Protein AF-A0AAW2S080-F1 (afdb_monomer)

pLDDT: mean 73.16, std 17.66, range [33.09, 94.81]

Structure (mmCIF, N/CA/C/O backbone):
data_AF-A0AAW2S080-F1
#
_entry.id   AF-A0AAW2S080-F1
#
loop_
_atom_site.group_PDB
_atom_site.id
_atom_site.type_symbol
_atom_site.label_atom_id
_atom_site.label_alt_id
_atom_site.label_comp_id
_atom_site.label_asym_id
_atom_site.label_entity_id
_atom_site.label_seq_id
_atom_site.pdbx_PDB_ins_code
_atom_site.Cartn_x
_atom_site.Cartn_y
_atom_site.Cartn_z
_atom_site.occupancy
_atom_site.B_iso_or_equiv
_atom_site.auth_seq_id
_atom_site.auth_comp_id
_atom_site.auth_asym_id
_atom_site.auth_atom_id
_atom_site.pdbx_PDB_model_num
ATOM 1 N N . MET A 1 1 ? 26.039 -5.463 -7.844 1.00 36.31 1 MET A N 1
ATOM 2 C CA . MET A 1 1 ? 25.569 -4.476 -6.851 1.00 36.31 1 MET A CA 1
ATOM 3 C C . MET A 1 1 ? 24.108 -4.813 -6.584 1.00 36.31 1 MET A C 1
ATOM 5 O O . MET A 1 1 ? 23.301 -4.677 -7.491 1.00 36.31 1 MET A O 1
ATOM 9 N N . MET A 1 2 ? 23.813 -5.440 -5.446 1.00 33.09 2 MET A N 1
ATOM 10 C CA . MET A 1 2 ? 22.484 -5.972 -5.121 1.00 33.09 2 MET A CA 1
ATOM 11 C C . MET A 1 2 ? 21.673 -4.838 -4.490 1.00 33.09 2 MET A C 1
ATOM 13 O O . MET A 1 2 ? 22.054 -4.340 -3.435 1.00 33.09 2 MET A O 1
ATOM 17 N N . THR A 1 3 ? 20.635 -4.359 -5.171 1.00 40.09 3 THR A N 1
ATOM 18 C CA . THR A 1 3 ? 19.761 -3.309 -4.638 1.00 40.09 3 THR A CA 1
ATOM 19 C C . THR A 1 3 ? 18.864 -3.931 -3.571 1.00 40.09 3 THR A C 1
ATOM 21 O O . THR A 1 3 ? 18.019 -4.764 -3.891 1.00 40.09 3 THR A O 1
ATOM 24 N N . ASP A 1 4 ? 19.071 -3.559 -2.309 1.00 42.16 4 ASP A N 1
ATOM 25 C CA . ASP A 1 4 ? 18.170 -3.906 -1.210 1.00 42.16 4 ASP A CA 1
ATOM 26 C C . ASP A 1 4 ? 16.814 -3.226 -1.457 1.00 42.16 4 ASP A C 1
ATOM 28 O O . ASP A 1 4 ? 16.707 -1.998 -1.451 1.00 42.16 4 ASP A O 1
ATOM 32 N N . TYR A 1 5 ? 15.769 -4.012 -1.719 1.00 42.38 5 TYR A N 1
ATOM 33 C CA . TYR A 1 5 ? 14.404 -3.495 -1.786 1.00 42.38 5 TYR A CA 1
ATOM 34 C C . TYR A 1 5 ? 13.850 -3.395 -0.360 1.00 42.38 5 TYR A C 1
ATOM 36 O O . TYR A 1 5 ? 13.701 -4.402 0.334 1.00 42.38 5 TYR A O 1
ATOM 44 N N . ALA A 1 6 ? 13.556 -2.175 0.090 1.00 47.69 6 ALA A N 1
ATOM 45 C CA . ALA A 1 6 ? 13.002 -1.928 1.415 1.00 47.69 6 ALA A CA 1
ATOM 46 C C . ALA A 1 6 ? 11.558 -2.453 1.512 1.00 47.69 6 ALA A C 1
ATOM 48 O O . ALA A 1 6 ? 10.692 -2.077 0.723 1.00 47.69 6 ALA A O 1
ATOM 49 N N . GLN A 1 7 ? 11.288 -3.304 2.504 1.00 49.09 7 GLN A N 1
ATOM 50 C CA . GLN A 1 7 ? 9.924 -3.634 2.917 1.00 49.09 7 GLN A CA 1
ATOM 51 C C . GLN A 1 7 ? 9.381 -2.480 3.763 1.00 49.09 7 GLN A C 1
ATOM 53 O O . GLN A 1 7 ? 10.008 -2.103 4.755 1.00 49.09 7 GLN A O 1
ATOM 58 N N . GLN A 1 8 ? 8.227 -1.924 3.390 1.00 58.91 8 GLN A N 1
ATOM 59 C CA . GLN A 1 8 ? 7.617 -0.797 4.094 1.00 58.91 8 GLN A CA 1
ATOM 60 C C 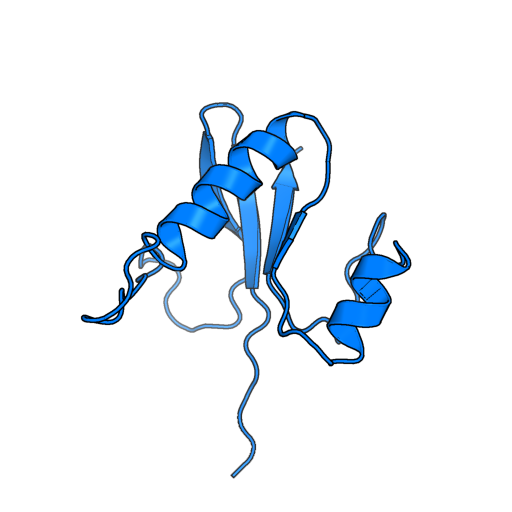. GLN A 1 8 ? 6.148 -1.112 4.394 1.00 58.91 8 GLN A C 1
ATOM 62 O O . GLN A 1 8 ? 5.323 -1.212 3.487 1.00 58.91 8 GLN A O 1
ATOM 67 N N . HIS A 1 9 ? 5.826 -1.296 5.674 1.00 54.34 9 HIS A N 1
ATOM 68 C CA . HIS A 1 9 ? 4.446 -1.428 6.142 1.00 54.34 9 HIS A CA 1
ATOM 69 C C . HIS A 1 9 ? 3.974 -0.080 6.679 1.00 54.34 9 HIS A C 1
ATOM 71 O O . HIS A 1 9 ? 4.710 0.552 7.428 1.00 54.34 9 HIS A O 1
ATOM 77 N N . THR A 1 10 ? 2.757 0.350 6.350 1.00 63.62 10 THR A N 1
ATOM 78 C CA . THR A 1 10 ? 2.192 1.615 6.840 1.00 63.62 10 THR A CA 1
ATOM 79 C C . THR A 1 10 ? 0.883 1.343 7.584 1.00 63.62 10 THR A C 1
ATOM 81 O O . THR A 1 10 ? -0.031 0.726 7.041 1.00 63.62 10 THR A O 1
ATOM 84 N N . ALA A 1 11 ? 0.799 1.781 8.837 1.00 69.12 11 ALA A N 1
ATOM 85 C CA . ALA A 1 11 ? -0.407 1.780 9.655 1.00 69.12 11 ALA A CA 1
ATOM 86 C C . ALA A 1 11 ? -1.159 3.102 9.509 1.00 69.12 11 ALA A C 1
ATOM 88 O O . ALA A 1 11 ? -0.541 4.163 9.490 1.00 69.12 11 ALA A O 1
ATOM 89 N N . VAL A 1 12 ? -2.487 3.036 9.452 1.00 71.81 12 VAL A N 1
ATOM 90 C CA . VAL A 1 12 ? -3.371 4.209 9.440 1.00 71.81 12 VAL A CA 1
ATOM 91 C C . VAL A 1 12 ? -4.201 4.215 10.720 1.00 71.81 12 VAL A C 1
ATOM 93 O O . VAL A 1 12 ? -4.786 3.192 11.078 1.00 71.81 12 VAL A O 1
ATOM 96 N N . HIS A 1 13 ? -4.237 5.360 11.397 1.00 75.50 13 HIS A N 1
ATOM 97 C CA . HIS A 1 13 ? -5.002 5.607 12.616 1.00 75.50 13 HIS A CA 1
ATOM 98 C C . HIS A 1 13 ? -6.418 6.121 12.289 1.00 75.50 13 HIS A C 1
ATOM 100 O O . HIS A 1 13 ? -6.691 6.593 11.181 1.00 75.50 13 HIS A O 1
ATOM 106 N N . GLU A 1 14 ? -7.333 6.050 13.259 1.00 69.94 14 GLU A N 1
ATOM 107 C CA . GLU A 1 14 ? -8.744 6.441 13.086 1.00 69.94 14 GLU A CA 1
ATOM 108 C C . GLU A 1 14 ? -8.915 7.910 12.658 1.00 69.94 14 GLU A C 1
ATOM 110 O O . GLU A 1 14 ? -9.753 8.232 11.809 1.00 69.94 14 GLU A O 1
ATOM 115 N N . ASP A 1 15 ? -8.057 8.799 13.162 1.00 67.19 15 ASP A N 1
ATOM 116 C CA . ASP A 1 15 ? -8.024 10.221 12.803 1.00 67.19 15 ASP A CA 1
ATOM 117 C C . ASP A 1 15 ? -7.516 10.474 11.369 1.00 67.19 15 ASP A C 1
ATOM 119 O O . ASP A 1 15 ? -7.763 11.526 10.787 1.00 67.19 15 ASP A O 1
ATOM 123 N N . GLY A 1 16 ? -6.926 9.469 10.713 1.00 57.66 16 GLY A N 1
ATOM 124 C CA . GLY A 1 16 ? -6.382 9.554 9.353 1.00 57.66 16 GLY A CA 1
ATOM 125 C C . GLY A 1 16 ? -4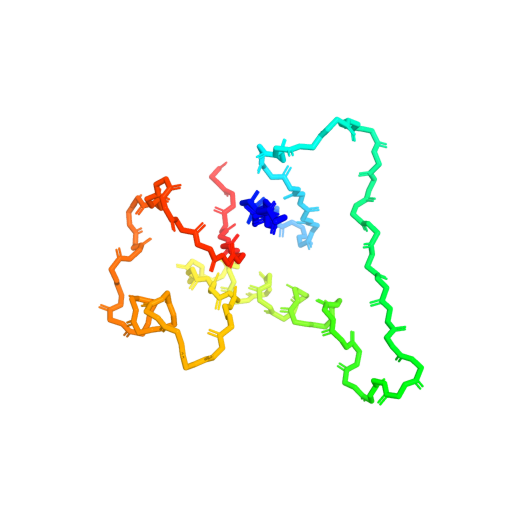.917 9.936 9.289 1.00 57.66 16 GLY A C 1
ATOM 126 O O . GLY A 1 16 ? -4.366 10.022 8.191 1.00 57.66 16 GLY A O 1
ATOM 127 N N . SER A 1 17 ? -4.275 10.105 10.441 1.00 71.94 17 SER A N 1
ATOM 128 C CA . SER A 1 17 ? -2.824 10.068 10.517 1.00 71.94 17 SER A CA 1
ATOM 129 C C . SER A 1 17 ? -2.318 8.660 10.193 1.00 71.94 17 SER A C 1
ATOM 131 O O . SER A 1 17 ? -3.041 7.664 10.294 1.00 71.94 17 SER A O 1
ATOM 133 N N . TRP A 1 18 ? -1.067 8.559 9.758 1.00 71.69 18 TRP A N 1
ATOM 134 C CA . TRP A 1 18 ? -0.456 7.284 9.399 1.00 71.69 18 TRP A CA 1
ATOM 135 C C . TRP A 1 18 ? 1.008 7.226 9.837 1.00 71.69 18 TRP A C 1
ATOM 137 O O . TRP A 1 18 ? 1.678 8.251 9.963 1.00 71.69 18 TRP A O 1
ATOM 147 N N . SER A 1 19 ? 1.506 6.014 10.080 1.00 66.12 19 SER A N 1
ATOM 148 C CA . SER A 1 19 ? 2.859 5.731 10.568 1.00 66.12 19 SER A CA 1
ATOM 149 C C . SER A 1 19 ? 3.455 4.500 9.878 1.00 66.12 19 SER A C 1
ATOM 151 O O . SER A 1 19 ? 2.733 3.621 9.422 1.00 66.12 19 SER A O 1
ATOM 153 N N . VAL A 1 20 ? 4.783 4.410 9.763 1.00 65.31 20 VAL A N 1
ATOM 154 C CA . VAL A 1 20 ? 5.449 3.238 9.161 1.00 65.31 20 VAL A CA 1
ATOM 155 C C . VAL A 1 20 ? 5.755 2.197 10.234 1.00 65.31 20 VAL A C 1
ATOM 157 O O . VAL A 1 20 ? 6.481 2.472 11.187 1.00 65.31 20 VAL A O 1
ATOM 160 N N . LEU A 1 21 ? 5.238 0.981 10.063 1.00 63.12 21 LEU A N 1
ATOM 161 C CA . LEU A 1 21 ? 5.529 -0.176 10.901 1.00 63.12 21 LEU A CA 1
ATOM 162 C C . LEU A 1 21 ? 6.769 -0.923 10.390 1.00 63.12 21 LEU A C 1
ATOM 164 O O . LEU A 1 21 ? 6.893 -1.220 9.204 1.00 63.12 21 LEU A O 1
ATOM 168 N N . LYS A 1 22 ? 7.672 -1.270 11.316 1.00 58.31 22 LYS A N 1
ATOM 169 C CA . LYS A 1 22 ? 8.892 -2.069 11.079 1.00 58.31 22 LYS A CA 1
ATOM 170 C C . LYS A 1 22 ? 9.720 -1.622 9.853 1.00 58.31 22 LYS A C 1
ATOM 172 O O . LYS A 1 22 ? 9.964 -2.436 8.960 1.00 58.31 22 LYS A O 1
ATOM 177 N N . PRO A 1 23 ? 10.199 -0.367 9.791 1.00 51.72 23 PRO A N 1
ATOM 178 C CA . PRO A 1 23 ? 11.160 0.004 8.761 1.00 51.72 23 PRO A CA 1
ATOM 179 C C . PRO A 1 23 ? 12.451 -0.810 8.956 1.00 51.72 23 PRO A C 1
ATOM 181 O O . PRO A 1 23 ? 13.073 -0.745 10.016 1.00 51.72 23 PRO A O 1
ATOM 184 N N . LYS A 1 24 ? 12.902 -1.552 7.936 1.00 52.94 24 LYS A N 1
ATOM 185 C CA . LYS A 1 24 ? 14.297 -2.032 7.868 1.00 52.94 24 LYS A CA 1
ATOM 186 C C . LYS A 1 24 ? 15.224 -0.858 7.519 1.00 52.94 24 LYS A C 1
ATOM 188 O O . LYS A 1 24 ? 15.892 -0.886 6.496 1.00 52.94 24 LYS A O 1
ATOM 193 N N . LEU A 1 25 ? 15.226 0.212 8.314 1.00 48.47 25 LEU A N 1
ATOM 194 C CA . LEU A 1 25 ? 16.082 1.377 8.090 1.00 48.47 25 LEU A CA 1
ATOM 195 C C . LEU A 1 25 ? 16.543 1.962 9.429 1.00 48.47 25 LEU A C 1
ATOM 197 O O . LEU A 1 25 ? 15.744 2.230 10.324 1.00 48.47 25 LEU A O 1
ATOM 201 N N . GLN A 1 26 ? 17.860 2.138 9.553 1.00 41.50 26 GLN A N 1
ATOM 202 C CA . GLN A 1 26 ? 18.505 2.848 10.655 1.00 41.50 26 GLN A CA 1
ATOM 203 C C . GLN A 1 26 ? 17.937 4.276 10.738 1.00 41.50 26 GLN A C 1
ATOM 205 O O . GLN A 1 26 ? 18.105 5.058 9.807 1.00 41.50 26 GLN A O 1
ATOM 210 N N . GLY A 1 27 ? 17.272 4.616 11.847 1.00 42.31 27 GLY A N 1
ATOM 211 C CA . GLY A 1 27 ? 16.766 5.971 12.107 1.00 42.31 27 GLY A CA 1
ATOM 212 C C . GLY A 1 27 ? 15.258 6.035 12.354 1.00 42.31 27 GLY A C 1
ATOM 213 O O . GLY A 1 27 ? 14.519 6.611 11.565 1.00 42.31 27 GLY A O 1
ATOM 214 N N . MET A 1 28 ? 14.806 5.490 13.487 1.00 41.16 28 MET A N 1
ATOM 215 C CA . MET A 1 28 ? 13.396 5.449 13.922 1.00 41.16 28 MET A CA 1
ATOM 216 C C . MET A 1 28 ? 12.788 6.818 14.307 1.00 41.16 28 MET A C 1
ATOM 218 O O . MET A 1 28 ? 11.679 6.859 14.828 1.00 41.16 28 MET A O 1
ATOM 222 N N . SER A 1 29 ? 13.481 7.938 14.079 1.00 41.88 29 SER A N 1
ATOM 223 C CA . SER A 1 29 ? 13.047 9.280 14.505 1.00 41.88 29 SER A CA 1
ATOM 224 C C . SER A 1 29 ? 12.729 10.251 13.365 1.00 41.88 29 SER A C 1
ATOM 226 O O . SER A 1 29 ? 12.395 11.403 13.634 1.00 41.88 29 SER A O 1
ATOM 228 N N . LYS A 1 30 ? 12.810 9.825 12.098 1.00 45.94 30 LYS A N 1
ATOM 229 C CA . LYS A 1 30 ? 12.454 10.678 10.957 1.00 45.94 30 LYS A CA 1
ATOM 230 C C . LYS A 1 30 ? 11.097 10.276 10.390 1.00 45.94 30 LYS A C 1
ATOM 232 O O . LYS A 1 30 ? 10.896 9.138 9.973 1.00 45.94 30 LYS A O 1
ATOM 237 N N . GLN A 1 31 ? 10.178 11.238 10.380 1.00 51.69 31 GLN A N 1
ATOM 238 C CA . GLN A 1 31 ? 8.965 11.210 9.566 1.00 51.69 31 GLN A CA 1
ATOM 239 C C . GLN A 1 31 ? 9.345 10.830 8.123 1.00 51.69 31 GLN A C 1
ATOM 241 O O . GLN A 1 31 ? 10.396 11.256 7.643 1.00 51.69 31 GLN A O 1
ATOM 246 N N . VAL A 1 32 ? 8.540 9.992 7.459 1.00 52.25 32 VAL A N 1
ATOM 247 C CA . VAL A 1 32 ? 8.827 9.538 6.086 1.00 52.25 32 VAL A CA 1
ATOM 248 C C . VAL A 1 32 ? 9.013 10.748 5.182 1.00 52.25 32 VAL A C 1
ATOM 250 O O . VAL A 1 32 ? 8.094 11.547 5.014 1.00 52.25 32 VAL A O 1
ATOM 253 N N . GLU A 1 33 ? 10.197 10.871 4.593 1.00 51.22 33 GLU A N 1
ATOM 254 C CA . GLU A 1 33 ? 10.483 11.907 3.612 1.00 51.22 33 GLU A CA 1
ATOM 255 C C . GLU A 1 33 ? 9.912 11.470 2.260 1.00 51.22 33 GLU A C 1
ATOM 257 O O . GLU A 1 33 ? 10.364 10.491 1.665 1.00 51.22 33 GLU A O 1
ATOM 262 N N . ILE A 1 34 ? 8.873 12.167 1.797 1.00 57.88 34 ILE A N 1
ATOM 263 C CA . ILE A 1 34 ? 8.262 11.927 0.490 1.00 57.88 34 ILE A CA 1
ATOM 264 C C . ILE A 1 34 ? 8.759 13.014 -0.456 1.00 57.88 34 ILE A C 1
ATOM 266 O O . ILE A 1 34 ? 8.373 14.175 -0.336 1.00 57.88 34 ILE A O 1
ATOM 270 N N . THR A 1 35 ? 9.613 12.642 -1.406 1.00 52.38 35 THR A N 1
ATOM 271 C CA . THR A 1 35 ? 10.060 13.554 -2.458 1.00 52.38 35 THR A CA 1
ATOM 272 C C . THR A 1 35 ? 9.047 13.560 -3.602 1.00 52.38 35 THR A C 1
ATOM 274 O O . THR A 1 35 ? 8.575 12.517 -4.056 1.00 52.38 35 THR A O 1
ATOM 277 N N . VAL A 1 36 ? 8.679 14.756 -4.057 1.00 56.75 36 VAL A N 1
ATOM 278 C CA . VAL A 1 36 ? 7.803 14.958 -5.217 1.00 56.75 36 VAL A CA 1
ATOM 279 C C . VAL A 1 36 ? 8.693 15.325 -6.397 1.00 56.75 36 VAL A C 1
ATOM 281 O O . VAL A 1 36 ? 9.503 16.248 -6.302 1.00 56.75 36 VAL A O 1
ATOM 284 N N . ALA A 1 37 ? 8.586 14.594 -7.505 1.00 57.59 37 ALA A N 1
ATOM 285 C CA . ALA A 1 37 ? 9.323 14.954 -8.709 1.00 57.59 37 ALA A CA 1
ATOM 286 C C . ALA A 1 37 ? 8.781 16.282 -9.261 1.00 57.59 37 ALA A C 1
ATOM 288 O O . ALA A 1 37 ? 7.573 16.492 -9.282 1.00 57.59 37 ALA A O 1
ATOM 289 N N . ALA A 1 38 ? 9.650 17.165 -9.762 1.00 62.34 38 ALA A N 1
ATOM 290 C CA . ALA A 1 38 ? 9.243 18.490 -10.256 1.00 62.34 38 ALA A CA 1
ATOM 291 C C . ALA A 1 38 ? 8.206 18.454 -11.404 1.00 62.34 38 ALA A C 1
ATOM 293 O O . ALA A 1 38 ? 7.572 19.462 -11.693 1.00 62.34 38 ALA A O 1
ATOM 294 N N . HIS A 1 39 ? 8.044 17.301 -12.058 1.00 66.38 39 HIS A N 1
ATOM 295 C CA . HIS A 1 39 ? 7.086 17.060 -13.140 1.00 66.38 39 HIS A CA 1
ATOM 296 C C . HIS A 1 39 ? 5.858 16.241 -12.702 1.00 66.38 39 HIS A C 1
ATOM 298 O O . HIS A 1 39 ? 5.074 15.810 -13.545 1.00 66.38 39 HIS A O 1
ATOM 304 N N . ASP A 1 40 ? 5.698 15.976 -11.407 1.00 57.66 40 ASP A N 1
ATOM 305 C CA . ASP A 1 40 ? 4.559 15.232 -10.883 1.00 57.66 40 ASP A CA 1
ATOM 306 C C . ASP A 1 40 ? 3.334 16.138 -10.765 1.00 57.66 40 ASP A C 1
ATOM 308 O O . ASP A 1 40 ? 3.259 17.023 -9.915 1.00 57.66 40 ASP A O 1
ATOM 312 N N . THR A 1 41 ? 2.353 15.910 -11.628 1.00 55.66 41 THR A N 1
ATOM 313 C CA . THR A 1 41 ? 1.111 16.688 -11.673 1.00 55.66 41 THR A CA 1
ATOM 314 C C . THR A 1 41 ? -0.006 16.087 -10.818 1.00 55.66 41 THR A C 1
ATOM 316 O O . THR A 1 41 ? -1.089 16.660 -10.741 1.00 55.66 41 THR A O 1
ATOM 319 N N . THR A 1 42 ? 0.237 14.946 -10.162 1.00 64.25 42 THR A N 1
ATOM 320 C CA . THR A 1 42 ? -0.785 14.161 -9.438 1.00 64.25 42 THR A CA 1
ATOM 321 C C . THR A 1 42 ? -0.628 14.202 -7.915 1.00 64.25 42 THR A C 1
ATOM 323 O O . THR A 1 42 ? -1.351 13.521 -7.189 1.00 64.25 42 THR A O 1
ATOM 326 N N . GLY A 1 43 ? 0.333 14.982 -7.407 1.00 67.25 43 GLY A N 1
ATOM 327 C CA . GLY A 1 43 ? 0.696 15.017 -5.983 1.00 67.25 43 GLY A CA 1
ATOM 328 C C . GLY A 1 43 ? 1.450 13.764 -5.502 1.00 67.25 43 GLY A C 1
ATOM 329 O O . GLY A 1 43 ? 1.689 13.581 -4.306 1.00 67.25 43 GLY A O 1
ATOM 330 N N . GLY A 1 44 ? 1.865 12.907 -6.438 1.00 78.50 44 GLY A N 1
ATOM 331 C CA . GLY A 1 44 ? 2.844 11.853 -6.218 1.00 78.50 44 GLY A CA 1
ATOM 332 C C . GLY A 1 44 ? 2.470 10.779 -5.228 1.00 78.50 44 GLY A C 1
ATOM 333 O O . GLY A 1 44 ? 1.401 10.175 -5.310 1.00 78.50 44 GLY A O 1
ATOM 334 N N . MET A 1 45 ? 3.422 10.436 -4.366 1.00 78.75 45 MET A N 1
ATOM 335 C CA . MET A 1 45 ? 3.232 9.403 -3.350 1.00 78.75 45 MET A CA 1
ATOM 336 C C . MET A 1 45 ? 2.390 9.900 -2.174 1.00 78.75 45 MET A C 1
ATOM 338 O O . MET A 1 45 ? 1.693 9.089 -1.572 1.00 78.75 45 MET A O 1
ATOM 342 N N . VAL A 1 46 ? 2.392 11.210 -1.890 1.00 79.19 46 VAL A N 1
ATOM 343 C CA . VAL A 1 46 ? 1.549 11.803 -0.839 1.00 79.19 46 VAL A CA 1
ATOM 344 C C . VAL A 1 46 ? 0.080 11.542 -1.152 1.00 79.19 46 VAL A C 1
ATOM 346 O O . VAL A 1 46 ? -0.604 10.918 -0.347 1.00 79.19 46 VAL A O 1
ATOM 349 N N . THR A 1 47 ? -0.376 11.913 -2.352 1.00 81.69 47 THR A N 1
ATOM 350 C CA . THR A 1 47 ? -1.771 11.699 -2.766 1.00 81.69 47 THR A CA 1
ATOM 351 C C . THR A 1 47 ? -2.155 10.221 -2.730 1.00 81.69 47 THR A C 1
ATOM 353 O O . THR A 1 47 ? -3.169 9.874 -2.131 1.00 81.69 47 THR A O 1
ATOM 356 N N . LYS A 1 48 ? -1.311 9.330 -3.274 1.00 82.69 48 LYS A N 1
ATOM 357 C CA . LYS A 1 48 ? -1.575 7.878 -3.277 1.00 82.69 48 LYS A CA 1
ATOM 358 C C . LYS A 1 48 ? -1.762 7.318 -1.867 1.00 82.69 48 LYS A C 1
ATOM 360 O O . LYS A 1 48 ? -2.635 6.484 -1.658 1.00 82.69 48 LYS A O 1
ATOM 365 N N . ILE A 1 49 ? -0.948 7.761 -0.906 1.00 84.56 49 ILE A N 1
ATOM 366 C CA . ILE A 1 49 ? -1.047 7.312 0.489 1.00 84.56 49 ILE A CA 1
ATOM 367 C C . ILE A 1 49 ? -2.287 7.910 1.159 1.00 84.56 49 ILE A C 1
ATOM 369 O O . ILE A 1 49 ? -3.012 7.182 1.830 1.00 84.56 49 ILE A O 1
ATOM 373 N N . SER A 1 50 ? -2.562 9.202 0.964 1.00 83.31 50 SER A N 1
ATOM 374 C CA . SER A 1 50 ? -3.735 9.867 1.542 1.00 83.31 50 SER A CA 1
ATOM 375 C C . SER A 1 50 ? -5.052 9.257 1.055 1.00 83.31 50 SER A C 1
ATOM 377 O O . SER A 1 50 ? -5.927 8.973 1.869 1.00 83.31 50 SER A O 1
ATOM 379 N N . GLU A 1 51 ? -5.188 8.988 -0.243 1.00 86.81 51 GLU A N 1
ATOM 380 C CA . GLU A 1 51 ? -6.371 8.321 -0.803 1.00 86.81 51 GLU A CA 1
ATOM 381 C C . GLU A 1 51 ? -6.492 6.876 -0.302 1.00 86.81 51 GLU A C 1
ATOM 383 O O . GLU A 1 51 ? -7.561 6.448 0.138 1.00 86.81 51 GLU A O 1
ATOM 388 N N . ALA A 1 52 ? -5.380 6.135 -0.292 1.00 87.62 52 ALA A N 1
ATOM 389 C CA . ALA A 1 52 ? -5.346 4.776 0.232 1.00 87.62 52 ALA A CA 1
A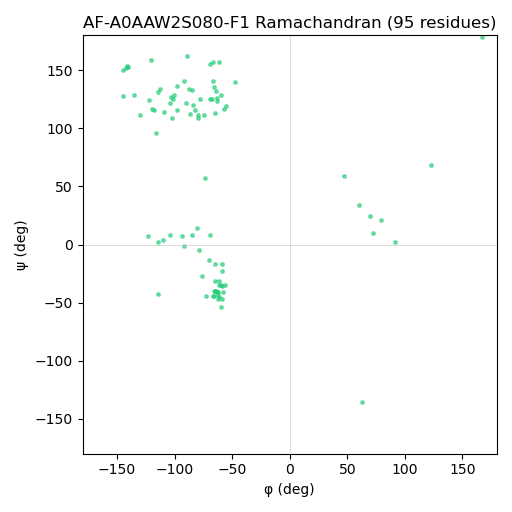TOM 390 C C . ALA A 1 52 ? -5.713 4.708 1.722 1.00 87.62 52 ALA A C 1
ATOM 392 O O . ALA A 1 52 ? -6.373 3.761 2.142 1.00 87.62 52 ALA A O 1
ATOM 393 N N . ALA A 1 53 ? -5.340 5.712 2.519 1.00 86.19 53 ALA A N 1
ATOM 394 C CA . ALA A 1 53 ? -5.704 5.792 3.929 1.00 86.19 53 ALA A CA 1
ATOM 395 C C . ALA A 1 53 ? -7.221 5.946 4.124 1.00 86.19 53 ALA A C 1
ATOM 397 O O . ALA A 1 53 ? -7.789 5.296 5.000 1.00 86.19 53 ALA A O 1
ATOM 398 N N . VAL A 1 54 ? -7.896 6.745 3.289 1.00 90.19 54 VAL A N 1
ATOM 399 C CA . VAL A 1 54 ? -9.365 6.880 3.319 1.00 90.19 54 VAL A CA 1
ATOM 400 C C . VAL A 1 54 ? -10.048 5.548 2.997 1.00 90.19 54 VAL A C 1
ATOM 402 O O . VAL A 1 54 ? -11.007 5.179 3.669 1.00 90.19 54 VAL A O 1
ATOM 405 N N . ILE A 1 55 ? -9.529 4.795 2.023 1.00 90.50 55 ILE A N 1
ATOM 406 C CA . ILE A 1 55 ? -10.043 3.460 1.673 1.00 90.50 55 ILE A CA 1
ATOM 407 C C . ILE A 1 55 ? -9.793 2.464 2.816 1.00 90.50 55 ILE A C 1
ATOM 409 O O . ILE A 1 55 ? -10.701 1.729 3.204 1.00 90.50 55 ILE A O 1
ATOM 413 N N . ALA A 1 56 ? -8.596 2.483 3.408 1.00 88.75 56 ALA A N 1
ATOM 414 C CA . ALA A 1 56 ? -8.230 1.604 4.515 1.00 88.75 56 ALA A CA 1
ATOM 415 C C . ALA A 1 56 ? -9.131 1.783 5.741 1.00 88.75 56 ALA A C 1
ATOM 417 O O . ALA A 1 56 ? -9.489 0.794 6.379 1.00 88.75 56 ALA A O 1
ATOM 418 N N . LYS A 1 57 ? -9.587 3.011 6.026 1.00 87.75 57 LYS A N 1
ATOM 419 C CA . LYS A 1 57 ? -10.569 3.281 7.092 1.00 87.75 57 LYS A CA 1
ATOM 420 C C . LYS A 1 57 ? -11.900 2.545 6.917 1.00 87.75 57 LYS A C 1
ATOM 422 O O . LYS A 1 57 ? -12.592 2.324 7.904 1.00 87.75 57 LYS A O 1
ATOM 427 N N . LEU A 1 58 ? -12.252 2.133 5.699 1.00 89.88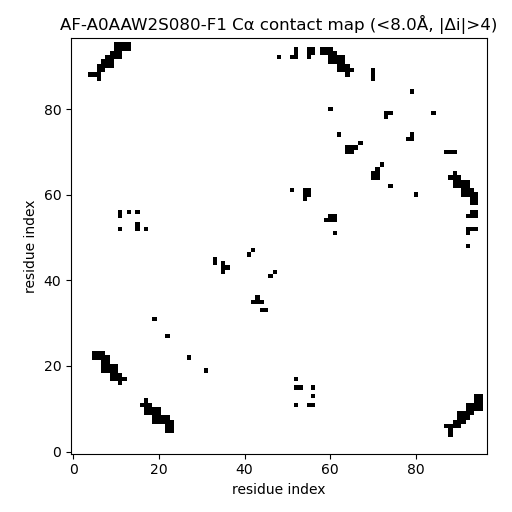 58 LEU A N 1
ATOM 428 C CA . LEU A 1 58 ? -13.455 1.342 5.419 1.00 89.88 58 LEU A CA 1
ATOM 429 C C . LEU A 1 58 ? -13.240 -0.171 5.622 1.00 89.88 58 LEU A C 1
ATOM 431 O O . LEU A 1 58 ? -14.106 -0.965 5.263 1.00 89.88 58 LEU A O 1
ATOM 435 N N . GLY A 1 59 ? -12.092 -0.583 6.172 1.00 86.88 59 GLY A N 1
ATOM 436 C CA . GLY A 1 59 ? -11.737 -1.991 6.368 1.00 86.88 59 GLY A CA 1
ATOM 437 C C . GLY A 1 59 ? -11.232 -2.681 5.097 1.00 86.88 59 GLY A C 1
ATOM 438 O O . GLY A 1 59 ? -11.294 -3.905 4.998 1.00 86.88 59 GLY A O 1
ATOM 439 N N . ILE A 1 60 ? -10.761 -1.906 4.116 1.00 90.31 60 ILE A N 1
ATOM 440 C CA . ILE A 1 60 ? -10.274 -2.409 2.828 1.00 90.31 60 ILE A CA 1
ATOM 441 C C . ILE A 1 60 ? -8.755 -2.253 2.771 1.00 90.31 60 ILE A C 1
ATOM 443 O O . ILE A 1 60 ? -8.245 -1.138 2.714 1.00 90.31 60 ILE A O 1
ATOM 447 N N . ASP A 1 61 ? -8.025 -3.363 2.730 1.00 90.75 61 ASP A N 1
ATOM 448 C CA . ASP A 1 61 ? -6.573 -3.327 2.550 1.00 90.75 61 ASP A CA 1
ATOM 449 C C . ASP A 1 61 ? -6.199 -2.749 1.176 1.00 90.75 61 ASP A C 1
ATOM 451 O O . ASP A 1 61 ? -6.717 -3.175 0.138 1.00 90.75 61 ASP A O 1
ATOM 455 N N . VAL A 1 62 ? -5.257 -1.803 1.162 1.00 91.31 62 VAL A N 1
ATOM 456 C CA . VAL A 1 62 ? -4.735 -1.184 -0.061 1.00 91.31 62 VAL A CA 1
ATOM 457 C C . VAL A 1 62 ? -3.276 -1.575 -0.271 1.00 91.31 62 VAL A C 1
ATOM 459 O O . VAL A 1 62 ? -2.446 -1.487 0.637 1.00 91.31 62 VAL A O 1
ATOM 462 N N . TYR A 1 63 ? -2.948 -1.968 -1.502 1.00 92.19 63 TYR A N 1
ATOM 463 C CA . TYR A 1 63 ? -1.603 -2.371 -1.904 1.00 92.19 63 TYR A CA 1
ATOM 464 C C . TYR A 1 63 ? -1.072 -1.424 -2.979 1.00 92.19 63 TYR A C 1
ATOM 466 O O . TYR A 1 63 ? -1.596 -1.384 -4.093 1.00 92.19 63 TYR A O 1
ATOM 474 N N . ILE A 1 64 ? -0.003 -0.691 -2.667 1.00 90.31 64 ILE A N 1
ATOM 475 C CA . ILE A 1 64 ? 0.736 0.107 -3.650 1.00 90.31 64 ILE A CA 1
ATOM 476 C C . ILE A 1 64 ? 1.950 -0.711 -4.083 1.00 90.31 64 ILE A C 1
ATOM 478 O O . ILE A 1 64 ? 2.832 -1.022 -3.282 1.00 90.31 64 ILE A O 1
ATOM 482 N N . VAL A 1 65 ? 1.996 -1.085 -5.359 1.00 89.94 65 VAL A N 1
ATOM 483 C CA . VAL A 1 65 ? 3.005 -2.002 -5.897 1.00 89.94 65 VAL A CA 1
ATOM 484 C C . VAL A 1 65 ? 3.381 -1.609 -7.318 1.00 89.94 65 VAL A C 1
ATOM 486 O O . VAL A 1 65 ? 2.573 -1.059 -8.066 1.00 89.94 65 VAL A O 1
ATOM 489 N N . LYS A 1 66 ? 4.624 -1.901 -7.709 1.00 89.38 66 LYS A N 1
ATOM 490 C CA . LYS A 1 66 ? 5.077 -1.692 -9.084 1.00 89.38 66 LYS A CA 1
ATOM 491 C C . LYS A 1 66 ? 4.273 -2.578 -10.039 1.00 89.38 66 LYS A C 1
ATOM 493 O O . LYS A 1 66 ? 4.229 -3.796 -9.864 1.00 89.38 66 LYS A O 1
ATOM 498 N N . ALA A 1 67 ? 3.676 -1.968 -11.059 1.00 89.62 67 ALA A N 1
ATOM 499 C CA . ALA A 1 67 ? 2.927 -2.678 -12.091 1.00 89.62 67 ALA A CA 1
ATOM 500 C C . ALA A 1 67 ? 3.808 -3.672 -12.869 1.00 89.62 67 ALA A C 1
ATOM 502 O O . ALA A 1 67 ? 5.031 -3.521 -12.934 1.00 89.62 67 ALA A O 1
ATOM 503 N N . THR A 1 68 ? 3.172 -4.679 -13.472 1.00 93.50 68 THR A N 1
ATOM 504 C CA . THR A 1 68 ? 3.839 -5.698 -14.308 1.00 93.50 68 THR A CA 1
ATOM 505 C C . THR A 1 68 ? 4.896 -6.503 -13.534 1.00 93.50 68 THR A C 1
ATOM 507 O O . THR A 1 68 ? 5.922 -6.912 -14.068 1.00 93.50 68 THR A O 1
ATOM 510 N N . THR A 1 69 ? 4.651 -6.735 -12.243 1.00 92.38 69 THR A N 1
ATOM 511 C CA . THR A 1 69 ? 5.483 -7.584 -11.375 1.00 92.38 69 THR A CA 1
ATOM 512 C C . THR A 1 69 ? 4.674 -8.745 -10.801 1.00 92.38 69 THR A C 1
ATOM 514 O O . 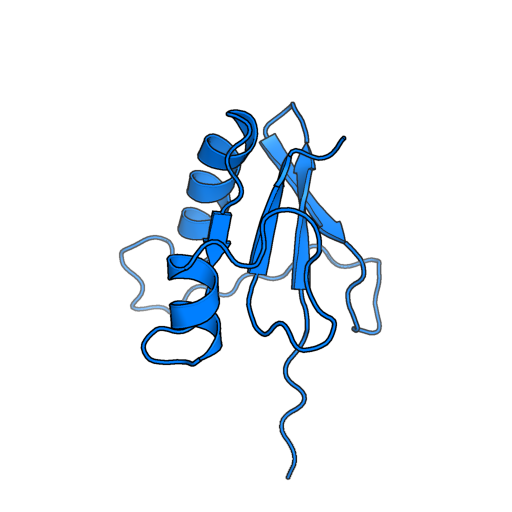THR A 1 69 ? 3.447 -8.663 -10.684 1.00 92.38 69 THR A O 1
ATOM 517 N N . ASN A 1 70 ? 5.351 -9.809 -10.362 1.00 93.94 70 ASN A N 1
ATOM 518 C CA . ASN A 1 70 ? 4.703 -10.912 -9.642 1.00 93.94 70 ASN A CA 1
ATOM 519 C C . ASN A 1 70 ? 3.960 -10.420 -8.387 1.00 93.94 70 ASN A C 1
ATOM 521 O O . ASN A 1 70 ? 2.872 -10.909 -8.088 1.00 93.94 70 ASN A O 1
ATOM 525 N N . HIS A 1 71 ? 4.492 -9.402 -7.703 1.00 92.81 71 HIS A N 1
ATOM 526 C CA . HIS A 1 71 ? 3.846 -8.753 -6.561 1.00 92.81 71 HIS A CA 1
ATOM 527 C C . HIS A 1 71 ? 2.527 -8.071 -6.947 1.00 92.81 71 HIS A C 1
ATOM 529 O O . HIS A 1 71 ? 1.533 -8.235 -6.242 1.00 92.81 71 HIS A O 1
ATOM 535 N N . SER A 1 72 ? 2.463 -7.391 -8.100 1.00 93.00 72 SER A N 1
ATOM 536 C CA . SER A 1 72 ? 1.205 -6.803 -8.593 1.00 93.00 72 SER A CA 1
ATOM 537 C C . SER A 1 72 ? 0.141 -7.851 -8.925 1.00 93.00 72 SER A C 1
ATOM 539 O O . SER A 1 72 ? -1.019 -7.694 -8.550 1.00 93.00 72 SER A O 1
ATOM 541 N N . VAL A 1 73 ? 0.537 -8.975 -9.530 1.00 94.81 73 VAL A N 1
ATOM 542 C CA . VAL A 1 73 ? -0.375 -10.098 -9.801 1.00 94.81 73 VAL A CA 1
ATOM 543 C C . VAL A 1 73 ? -0.865 -10.728 -8.496 1.00 94.81 73 VAL A C 1
ATOM 545 O O . VAL A 1 73 ? -2.042 -11.059 -8.371 1.00 94.81 73 VAL A O 1
ATOM 548 N N . ARG A 1 74 ? 0.019 -10.872 -7.504 1.00 92.69 74 ARG A N 1
ATOM 549 C CA . ARG A 1 74 ? -0.313 -11.409 -6.179 1.00 92.69 74 ARG A CA 1
ATOM 550 C C . ARG A 1 74 ? -1.337 -10.542 -5.440 1.00 92.69 74 ARG A C 1
ATOM 552 O O . ARG A 1 74 ? -2.289 -11.089 -4.880 1.00 92.69 74 ARG A O 1
ATOM 559 N N . ALA A 1 75 ? -1.178 -9.217 -5.483 1.00 91.75 75 ALA A N 1
ATOM 560 C CA . ALA A 1 75 ? -2.154 -8.276 -4.934 1.00 91.75 75 ALA A CA 1
ATOM 561 C C . ALA A 1 75 ? -3.513 -8.387 -5.644 1.00 91.75 75 ALA A C 1
ATOM 563 O O . ALA A 1 75 ? -4.534 -8.545 -4.979 1.00 91.75 75 ALA A O 1
ATOM 564 N N . LEU A 1 76 ? -3.526 -8.415 -6.983 1.00 92.56 76 LEU A N 1
ATOM 565 C CA . LEU A 1 76 ? -4.757 -8.558 -7.776 1.00 92.5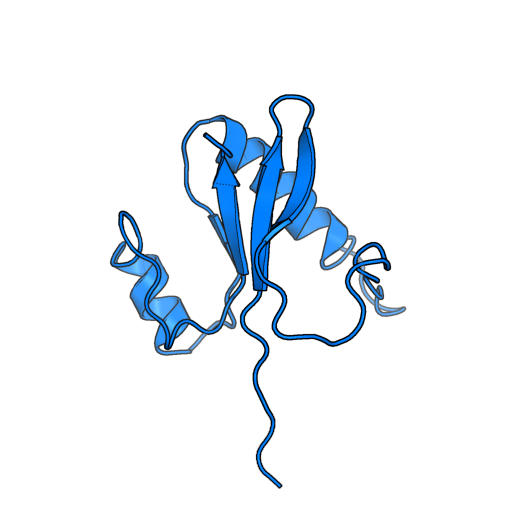6 76 LEU A CA 1
ATOM 566 C C . LEU A 1 76 ? -5.499 -9.877 -7.512 1.00 92.56 76 LEU A C 1
ATOM 568 O O . LEU A 1 76 ? -6.723 -9.923 -7.577 1.00 92.56 76 LEU A O 1
ATOM 572 N N . LYS A 1 77 ? -4.772 -10.949 -7.181 1.00 92.88 77 LYS A N 1
ATOM 573 C CA . LYS A 1 77 ? -5.350 -12.251 -6.810 1.00 92.88 77 LYS A CA 1
ATOM 574 C C . LYS A 1 77 ? -5.876 -12.307 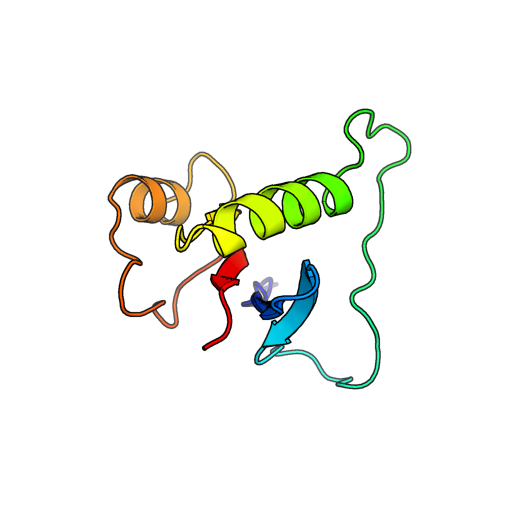-5.370 1.00 92.88 77 LYS A C 1
ATOM 576 O O . LYS A 1 77 ? -6.416 -13.336 -4.974 1.00 92.88 77 LYS A O 1
ATOM 581 N N . GLY A 1 78 ? -5.695 -11.255 -4.569 1.00 88.25 78 GLY A N 1
ATOM 582 C CA . GLY A 1 78 ? -6.148 -11.215 -3.176 1.00 88.25 78 GLY A CA 1
ATOM 583 C C . GLY A 1 78 ? -5.376 -12.144 -2.232 1.00 88.25 78 GLY A C 1
ATOM 584 O O . GLY A 1 78 ? -5.899 -12.532 -1.192 1.00 88.25 78 GLY A O 1
ATOM 585 N N . GLN A 1 79 ? -4.133 -12.505 -2.567 1.00 88.38 79 GLN A N 1
ATOM 586 C CA . GLN A 1 79 ? -3.315 -13.472 -1.813 1.00 88.38 79 GLN A CA 1
ATOM 587 C C . GLN A 1 79 ? -2.621 -12.874 -0.568 1.00 88.38 79 GLN A C 1
ATOM 589 O O . GLN A 1 79 ? -1.683 -13.472 -0.044 1.00 88.38 79 GLN A O 1
ATOM 594 N N . LEU A 1 80 ? -3.030 -11.678 -0.132 1.00 85.94 80 LEU A N 1
ATOM 595 C CA . LEU A 1 80 ? -2.372 -10.876 0.911 1.00 85.94 80 LEU A CA 1
ATOM 596 C C . LEU A 1 80 ? -3.306 -10.518 2.088 1.00 85.94 80 LEU A C 1
ATOM 598 O O . LEU A 1 80 ? -2.920 -9.728 2.943 1.00 85.94 80 LEU A O 1
ATOM 602 N N . LYS A 1 81 ? -4.527 -11.075 2.130 1.00 76.31 81 LYS A N 1
ATOM 603 C CA . LYS A 1 81 ? -5.605 -10.660 3.054 1.00 76.31 81 LYS A CA 1
ATOM 604 C C . LYS A 1 81 ? -5.323 -10.890 4.543 1.00 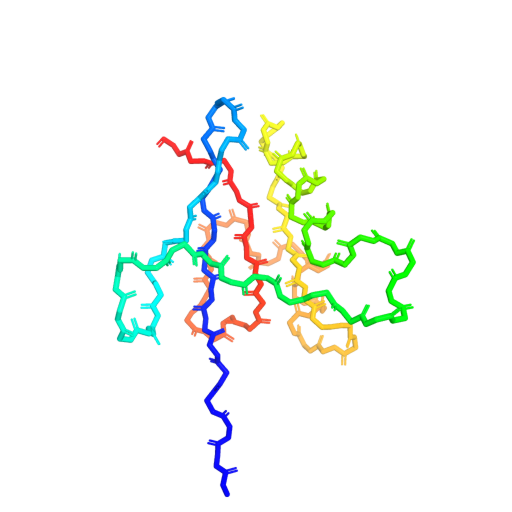76.31 81 LYS A C 1
ATOM 606 O O . LYS A 1 81 ? -5.843 -10.161 5.375 1.00 76.31 81 LYS A O 1
ATOM 611 N N . GLU A 1 82 ? -4.557 -11.920 4.892 1.00 76.88 82 GLU A N 1
ATOM 612 C CA . GLU A 1 82 ? -4.352 -12.299 6.301 1.00 76.88 82 GLU A CA 1
ATOM 613 C C . GLU A 1 82 ? -2.909 -12.115 6.758 1.00 76.88 82 GLU A C 1
ATOM 615 O O . GLU A 1 82 ? -2.658 -11.607 7.852 1.00 76.88 82 GLU A O 1
ATOM 620 N N . ASN A 1 83 ? -1.955 -12.501 5.909 1.00 82.06 83 ASN A N 1
ATOM 621 C CA . ASN A 1 83 ? -0.539 -12.389 6.207 1.00 82.06 83 ASN A CA 1
ATOM 622 C C . ASN A 1 83 ? 0.222 -11.820 5.011 1.00 82.06 83 ASN A C 1
ATOM 624 O O . ASN A 1 83 ? 0.110 -12.319 3.886 1.00 82.06 83 ASN A O 1
ATOM 628 N N . ILE A 1 84 ? 1.016 -10.788 5.283 1.00 85.19 84 ILE A N 1
ATOM 629 C CA . ILE A 1 84 ? 1.953 -10.245 4.312 1.00 85.19 84 ILE A CA 1
ATOM 630 C C . ILE A 1 84 ? 3.218 -11.098 4.398 1.00 85.19 84 ILE A C 1
ATOM 632 O O . ILE A 1 84 ? 3.810 -11.205 5.469 1.00 85.19 84 ILE A O 1
ATOM 636 N N . PRO A 1 85 ? 3.611 -11.753 3.303 1.00 86.69 85 PRO A N 1
ATOM 637 C CA . PRO A 1 85 ? 4.769 -12.631 3.289 1.00 86.69 85 PRO A CA 1
ATOM 638 C C . PRO A 1 85 ? 6.066 -11.823 3.438 1.00 86.69 85 PRO A C 1
ATOM 640 O O . PRO A 1 85 ? 6.148 -10.667 3.017 1.00 86.69 85 PRO A O 1
ATOM 643 N N . ASP A 1 86 ? 7.117 -12.469 3.936 1.00 84.31 86 ASP A N 1
ATOM 644 C CA . ASP A 1 86 ? 8.431 -11.834 4.094 1.00 84.31 86 ASP A CA 1
ATOM 645 C C . ASP A 1 86 ? 9.080 -11.436 2.758 1.00 84.31 86 ASP A C 1
ATOM 647 O O . ASP A 1 86 ? 10.017 -10.643 2.741 1.00 84.31 86 ASP A O 1
ATOM 651 N N . ASP A 1 87 ? 8.610 -11.977 1.631 1.00 85.81 87 ASP A N 1
ATOM 652 C CA . ASP A 1 87 ? 9.087 -11.653 0.282 1.00 85.81 87 ASP A CA 1
ATOM 653 C C . ASP A 1 87 ? 8.274 -10.541 -0.408 1.00 85.81 87 ASP A C 1
ATOM 655 O O . ASP A 1 87 ? 8.472 -10.259 -1.596 1.00 85.81 87 ASP A O 1
ATOM 659 N N . TRP A 1 88 ? 7.345 -9.899 0.310 1.00 89.25 88 TRP A N 1
ATOM 660 C CA . TRP A 1 88 ? 6.518 -8.832 -0.243 1.00 89.25 88 TRP A CA 1
ATOM 661 C C . TRP A 1 88 ? 7.340 -7.584 -0.579 1.00 89.25 88 TRP A C 1
ATOM 663 O O . TRP A 1 88 ? 7.993 -6.999 0.284 1.00 89.25 88 TRP A O 1
ATOM 673 N N . LEU A 1 89 ? 7.245 -7.134 -1.834 1.00 86.50 89 LEU A N 1
ATOM 674 C CA . LEU A 1 89 ? 7.833 -5.888 -2.320 1.00 86.50 89 LEU A CA 1
ATOM 675 C C . LEU A 1 89 ? 6.725 -4.928 -2.761 1.00 86.50 89 LEU A C 1
ATOM 677 O O . LEU A 1 89 ? 6.216 -4.995 -3.880 1.00 86.50 89 LEU A O 1
ATOM 681 N N . GLY A 1 90 ? 6.356 -4.030 -1.856 1.00 86.94 90 GLY A N 1
ATOM 682 C CA . GLY A 1 90 ? 5.335 -3.008 -2.048 1.00 86.94 90 GLY A CA 1
ATOM 683 C C . GLY A 1 90 ? 4.958 -2.375 -0.712 1.00 86.94 90 GLY A C 1
ATOM 684 O O . GLY A 1 90 ? 5.454 -2.781 0.338 1.00 86.94 90 GLY A O 1
ATOM 685 N N . THR A 1 91 ? 4.052 -1.407 -0.744 1.00 87.12 91 THR A N 1
ATOM 686 C CA . THR A 1 91 ? 3.490 -0.792 0.460 1.00 87.12 91 THR A CA 1
ATOM 687 C C . THR A 1 91 ? 2.121 -1.387 0.738 1.00 87.12 91 THR A C 1
ATOM 689 O O . THR A 1 91 ? 1.266 -1.432 -0.147 1.00 87.12 91 THR A O 1
ATOM 692 N N . VAL A 1 92 ? 1.919 -1.837 1.973 1.00 90.19 92 VAL A N 1
ATOM 693 C CA . VAL A 1 92 ? 0.613 -2.274 2.478 1.00 90.19 92 VAL A CA 1
ATOM 694 C C . VAL A 1 92 ? 0.064 -1.175 3.373 1.00 90.19 92 VAL A C 1
ATOM 696 O O . VAL A 1 92 ? 0.755 -0.740 4.297 1.00 90.19 92 VAL A O 1
ATOM 699 N N . ILE A 1 93 ? -1.160 -0.740 3.088 1.00 87.25 93 ILE A N 1
ATOM 700 C CA . ILE A 1 93 ? -1.892 0.269 3.849 1.00 87.25 93 ILE A CA 1
ATOM 701 C C . ILE A 1 93 ? -3.163 -0.400 4.363 1.00 87.25 93 ILE A C 1
ATOM 703 O O . ILE A 1 93 ? -3.999 -0.850 3.584 1.00 87.25 93 ILE A O 1
ATOM 707 N N . ARG A 1 94 ? -3.275 -0.496 5.685 1.00 89.38 94 ARG A N 1
AT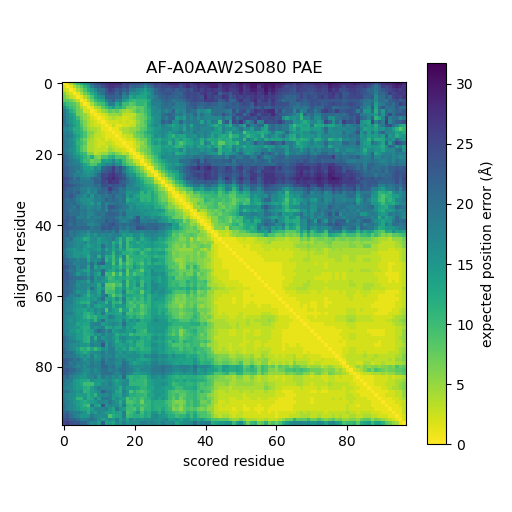OM 708 C CA . ARG A 1 94 ? -4.360 -1.190 6.382 1.00 89.38 94 ARG A CA 1
ATOM 709 C C . ARG A 1 94 ? -4.751 -0.422 7.632 1.00 89.38 94 ARG A C 1
ATOM 711 O O . ARG A 1 94 ? -3.909 0.257 8.230 1.00 89.38 94 ARG A O 1
ATOM 718 N N . LEU A 1 95 ? -6.011 -0.558 8.032 1.00 85.81 95 LEU A N 1
ATOM 719 C CA . LEU A 1 95 ? -6.490 -0.012 9.296 1.00 85.81 95 LEU A CA 1
ATOM 720 C C . LEU A 1 95 ? -5.693 -0.636 10.451 1.00 85.81 95 LEU A C 1
ATOM 722 O O . LEU A 1 95 ? -5.534 -1.862 10.520 1.00 85.81 95 LEU A O 1
ATOM 726 N N . ALA A 1 96 ? -5.144 0.204 11.328 1.00 78.19 96 ALA A N 1
ATOM 727 C CA . ALA A 1 96 ? -4.562 -0.270 12.574 1.00 78.19 96 ALA A CA 1
ATOM 728 C C . ALA A 1 96 ? -5.678 -0.862 13.449 1.00 78.19 96 ALA A C 1
ATOM 730 O O . ALA A 1 96 ? -6.764 -0.293 13.529 1.00 78.19 96 ALA A O 1
ATOM 731 N N . LYS A 1 97 ? -5.416 -2.022 14.053 1.00 63.97 97 LYS A N 1
ATOM 732 C CA . LYS A 1 97 ? -6.292 -2.565 15.096 1.00 63.97 97 LYS A CA 1
ATOM 733 C C . LYS A 1 97 ? -6.078 -1.818 16.401 1.00 63.97 97 LYS A C 1
ATOM 735 O O . LYS A 1 97 ? -4.913 -1.415 16.629 1.00 63.97 97 LYS A O 1
#

Radius of gyration: 13.84 Å; Cα contacts (8 Å, |Δi|>4): 125; chains: 1; bounding box: 39×32×29 Å

Nearest PDB structures (foldseek):
  8a22-assembly1_Ay  TM=2.179E-01  e=5.901E-01  Polytomella magna
  8oin-assembly1_Bd  TM=1.978E-01  e=6.452E+00  Sus scrofa

Organism: Sesamum radiatum (NCBI:txid300843)

Mean predicted aligned error: 11.75 Å

Solvent-accessible surface area (backbone atoms only — not comparable to full-atom values): 6241 Å² total; per-residue (Å²): 134,85,82,84,79,75,47,44,38,35,37,29,47,96,91,68,53,70,47,76,46,76,62,87,57,96,64,95,84,64,77,86,84,80,82,69,59,97,84,54,87,72,58,50,66,60,42,55,49,56,56,37,46,61,46,6,72,76,76,40,78,36,77,53,52,62,77,98,37,74,56,35,53,41,56,76,69,58,72,53,84,88,57,78,59,95,85,54,64,42,39,44,34,33,55,58,130

InterPro domains:
  IPR036393 Acetylglutamate kinase-like superfamily [G3DSA:3.40.1160.10] (12-95)

Foldseek 3Di:
DDDDQWDWEKEAELVGDIDTDDTPDPDPPDDDDDDDDPPDPQRPPVNVLSVQSVVQNVQDKDWAADPPDPLVVCVVVVVPNPHDDPPHRTYIYHYDD

Sequence (97 aa):
MMTDYAQQHTAVHEDGSWSVLKPKLQGMSKQVEITVAAHDTTGGMVTKISEAAVIAKLGIDVYIVKATTNHSVRALKGQLKENIPDDWLGTVIRLAK

Secondary structure (DSSP, 8-state):
-------EEEEE-TTS-EEEES-SSS-TTS----PPPTT-SS-HHHHHHHHHHHHHTTT--EEE--TTSHHHHHHHTTTTSS---TT--SEEEEE--